Protein AF-A0A2D9C7H8-F1 (afdb_monomer_lite)

pLDDT: mean 94.59, std 5.29, range [63.66, 98.44]

Secondary structure (DSSP, 8-state):
--HHHHHHHHHHHHHHHSHHHHHHHHHHHHHHHHHT-GGG--SHHHHHHHHHHHHHHHHHHHHHHHHHHHHHHHHH-

Foldseek 3Di:
DDPVVVVVLVVVVVVCPDPVVVVVLVVLVVVLVVLPPCPPPDDPVSVVVSVVVNVVSVCSNCVVVVSVVVVVVVVVD

Structure (mmCIF, N/CA/C/O backbone):
data_AF-A0A2D9C7H8-F1
#
_entry.id   AF-A0A2D9C7H8-F1
#
loop_
_atom_site.group_PDB
_atom_site.id
_atom_site.type_symbol
_atom_site.label_atom_id
_atom_site.label_alt_id
_atom_site.label_comp_id
_atom_site.label_asym_id
_atom_site.label_entity_id
_atom_site.label_seq_id
_atom_site.pdbx_PDB_ins_code
_atom_site.Cartn_x
_atom_site.Cartn_y
_atom_site.Cartn_z
_atom_site.occupancy
_atom_site.B_iso_or_equiv
_atom_site.auth_seq_id
_atom_site.auth_comp_id
_atom_site.auth_asym_id
_atom_site.auth_atom_id
_atom_site.pdbx_PDB_model_num
ATOM 1 N N . MET A 1 1 ? 18.972 -11.994 -13.104 1.00 76.62 1 MET A N 1
ATOM 2 C CA . MET A 1 1 ? 17.511 -11.914 -12.909 1.00 76.62 1 MET A CA 1
ATOM 3 C C . MET A 1 1 ? 16.793 -12.351 -14.175 1.00 76.62 1 MET A C 1
ATOM 5 O O . MET A 1 1 ? 17.314 -12.082 -15.252 1.00 76.62 1 MET A O 1
ATOM 9 N N . ASP A 1 2 ? 15.656 -13.042 -14.065 1.00 89.44 2 ASP A N 1
ATOM 10 C CA . ASP A 1 2 ? 14.831 -13.369 -15.235 1.00 89.44 2 ASP A CA 1
ATOM 11 C C . ASP A 1 2 ? 14.165 -12.107 -15.820 1.00 89.44 2 ASP A C 1
ATOM 13 O O . ASP A 1 2 ? 13.834 -11.173 -15.085 1.00 89.44 2 ASP A O 1
ATOM 17 N N . LYS A 1 3 ? 13.981 -12.072 -17.144 1.00 92.81 3 LYS A N 1
ATOM 18 C CA . LYS A 1 3 ? 13.462 -10.915 -17.883 1.00 92.81 3 LYS A CA 1
ATOM 19 C C . LYS A 1 3 ? 12.025 -10.580 -17.489 1.00 92.81 3 LYS A C 1
ATOM 21 O O . LYS A 1 3 ? 11.698 -9.404 -17.365 1.00 92.81 3 LYS A O 1
ATOM 26 N N . GLU A 1 4 ? 11.182 -11.589 -17.268 1.00 94.62 4 GLU A N 1
ATOM 27 C CA . GLU A 1 4 ? 9.796 -11.374 -16.827 1.00 94.62 4 GLU A CA 1
ATOM 28 C C . GLU A 1 4 ? 9.750 -10.678 -15.462 1.00 94.62 4 GLU A C 1
ATOM 30 O O . GLU A 1 4 ? 8.978 -9.743 -15.248 1.00 94.62 4 GLU A O 1
ATOM 35 N N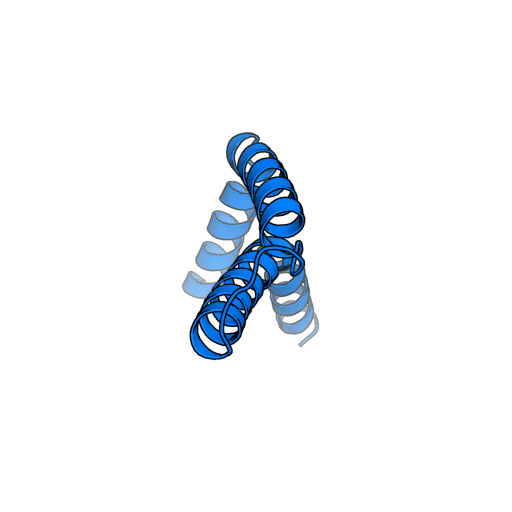 . LEU A 1 5 ? 10.640 -11.088 -14.559 1.00 93.44 5 LEU A N 1
ATOM 36 C CA . LEU A 1 5 ? 10.746 -10.530 -13.218 1.00 93.44 5 LEU A CA 1
ATOM 37 C C . LEU A 1 5 ? 11.286 -9.095 -13.229 1.00 93.44 5 LEU A C 1
ATOM 39 O O . LEU A 1 5 ? 10.779 -8.245 -12.501 1.00 93.44 5 LEU A O 1
ATOM 43 N N . GLN A 1 6 ? 12.259 -8.805 -14.093 1.00 93.94 6 GLN A N 1
ATOM 44 C CA . GLN A 1 6 ? 12.727 -7.440 -14.317 1.00 93.94 6 GLN A CA 1
ATOM 45 C C . GLN A 1 6 ? 11.588 -6.531 -14.800 1.00 93.94 6 GLN A C 1
ATOM 47 O O . GLN A 1 6 ? 11.329 -5.499 -14.183 1.00 93.94 6 GLN A O 1
ATOM 52 N N . THR A 1 7 ? 10.863 -6.936 -15.848 1.00 96.56 7 THR A N 1
ATOM 53 C CA . THR A 1 7 ? 9.735 -6.154 -16.377 1.00 96.56 7 THR A CA 1
ATOM 54 C C . THR A 1 7 ? 8.649 -5.945 -15.321 1.00 96.56 7 THR A C 1
ATOM 56 O O . THR A 1 7 ? 8.115 -4.846 -15.202 1.00 96.56 7 THR A O 1
ATOM 59 N N . TYR A 1 8 ? 8.357 -6.957 -14.501 1.00 96.31 8 TYR A N 1
ATOM 60 C CA . TYR A 1 8 ? 7.413 -6.823 -13.393 1.00 96.31 8 TYR A CA 1
ATOM 61 C C . TYR A 1 8 ? 7.783 -5.684 -12.429 1.00 96.31 8 TYR A C 1
ATOM 63 O O . TYR A 1 8 ? 6.915 -4.887 -12.068 1.00 96.31 8 TYR A O 1
ATOM 71 N N . TYR A 1 9 ? 9.051 -5.575 -12.020 1.00 96.56 9 TYR A N 1
ATOM 72 C CA . TYR A 1 9 ? 9.491 -4.505 -11.120 1.00 96.56 9 TYR A CA 1
ATOM 73 C C . TYR A 1 9 ? 9.566 -3.143 -11.813 1.00 96.56 9 TYR A C 1
ATOM 75 O O . TYR A 1 9 ? 9.165 -2.147 -11.216 1.00 96.56 9 TYR A O 1
ATOM 83 N N . GLU A 1 10 ? 10.002 -3.086 -13.072 1.00 95.56 10 GLU A N 1
ATOM 84 C CA . GLU A 1 10 ? 10.030 -1.846 -13.861 1.00 95.56 10 GLU A CA 1
ATOM 85 C C . GLU A 1 10 ? 8.627 -1.236 -14.010 1.00 95.56 10 GLU A C 1
ATOM 87 O O . GLU A 1 10 ? 8.422 -0.062 -13.689 1.00 95.56 10 GLU A O 1
ATOM 92 N N . GLU A 1 11 ? 7.635 -2.038 -14.409 1.00 97.94 11 GLU A N 1
ATOM 93 C CA . GLU A 1 11 ? 6.235 -1.606 -14.522 1.00 97.94 11 GLU A CA 1
ATOM 94 C C . GLU A 1 11 ? 5.665 -1.174 -13.165 1.00 97.94 11 GLU A C 1
ATOM 96 O O . GLU A 1 11 ? 4.967 -0.163 -13.039 1.00 97.94 11 GLU A O 1
ATOM 101 N N . ARG A 1 12 ? 6.010 -1.911 -12.107 1.00 96.38 12 ARG A N 1
ATOM 102 C CA . ARG A 1 12 ? 5.583 -1.600 -10.744 1.00 96.38 12 ARG A CA 1
ATOM 103 C C . ARG A 1 12 ? 6.155 -0.269 -10.256 1.00 96.38 12 ARG A C 1
ATOM 105 O O . ARG A 1 12 ? 5.406 0.542 -9.712 1.00 96.38 12 ARG A O 1
ATOM 112 N N . PHE A 1 13 ? 7.443 -0.013 -10.467 1.00 97.38 13 PHE A N 1
ATOM 113 C CA . PHE A 1 13 ? 8.076 1.253 -10.094 1.00 97.38 13 PHE A CA 1
ATOM 114 C C . PHE A 1 13 ? 7.581 2.415 -10.955 1.00 97.38 13 PHE A C 1
ATOM 116 O O . PHE A 1 13 ? 7.353 3.503 -10.425 1.00 97.38 13 PHE A O 1
ATOM 123 N N . SER A 1 14 ? 7.324 2.174 -12.242 1.00 98.00 14 SER A N 1
ATOM 124 C CA . SER A 1 14 ? 6.670 3.136 -13.133 1.00 98.00 14 SER A CA 1
ATOM 125 C C . SER A 1 14 ? 5.317 3.578 -12.563 1.00 98.00 14 SER A C 1
ATOM 127 O O . SER A 1 14 ? 5.108 4.771 -12.322 1.00 98.00 14 SER A O 1
ATOM 129 N N . MET A 1 15 ? 4.446 2.629 -12.201 1.00 97.69 15 MET A N 1
ATOM 130 C CA . MET A 1 15 ? 3.166 2.913 -11.543 1.00 97.69 15 MET A CA 1
ATOM 131 C C . MET A 1 15 ? 3.355 3.719 -10.248 1.00 97.69 15 MET A C 1
ATOM 133 O O . MET A 1 15 ? 2.715 4.759 -10.069 1.00 97.69 15 MET A O 1
ATOM 137 N N . MET A 1 16 ? 4.283 3.301 -9.382 1.00 96.94 16 MET A N 1
ATOM 138 C CA . MET A 1 16 ? 4.543 3.943 -8.085 1.00 96.94 16 MET A CA 1
ATOM 139 C C . MET A 1 16 ? 5.219 5.318 -8.179 1.00 96.94 16 MET A C 1
ATOM 141 O O . MET A 1 16 ? 5.279 6.049 -7.188 1.00 96.94 16 MET A O 1
ATOM 145 N N . SER A 1 17 ? 5.751 5.676 -9.347 1.00 96.56 17 SER A N 1
ATOM 146 C CA . SER A 1 17 ? 6.306 7.004 -9.629 1.00 96.56 17 SER A CA 1
ATOM 147 C C . SER A 1 17 ? 5.257 7.993 -10.143 1.00 96.56 17 SER A C 1
ATOM 149 O O . SER A 1 17 ? 5.504 9.198 -10.189 1.00 96.56 17 SER A O 1
ATOM 151 N N . SER A 1 18 ? 4.074 7.501 -10.520 1.00 98.00 18 SER A N 1
ATOM 152 C CA . SER A 1 18 ? 3.007 8.341 -11.049 1.00 98.00 18 SER A CA 1
ATOM 153 C C . SER A 1 18 ? 2.443 9.289 -9.983 1.00 98.00 18 SER A C 1
ATOM 155 O O . SER A 1 18 ? 2.354 8.961 -8.794 1.00 98.00 18 SER A O 1
ATOM 157 N N . LYS A 1 19 ? 1.976 10.466 -10.422 1.00 97.81 19 LYS A N 1
ATOM 158 C CA . LYS A 1 19 ? 1.242 11.393 -9.547 1.00 97.81 19 LYS A CA 1
ATOM 159 C C . LYS A 1 19 ? 0.019 10.720 -8.913 1.00 97.81 19 LYS A C 1
ATOM 161 O O . LYS A 1 19 ? -0.207 10.890 -7.722 1.00 97.81 19 LYS A O 1
ATOM 166 N N . GLY A 1 20 ? -0.719 9.922 -9.686 1.00 98.12 20 GLY A N 1
ATOM 167 C CA . GLY A 1 20 ? -1.907 9.221 -9.193 1.00 98.12 20 GLY A CA 1
ATOM 168 C C . GLY A 1 20 ? -1.606 8.270 -8.034 1.00 98.12 20 GLY A C 1
ATOM 169 O O . GLY A 1 20 ? -2.390 8.195 -7.097 1.00 98.12 20 GLY A O 1
ATOM 170 N N . TYR A 1 21 ? -0.449 7.601 -8.040 1.00 97.81 21 TYR A N 1
ATOM 171 C CA . TYR A 1 21 ? -0.035 6.771 -6.908 1.00 97.81 21 TYR A CA 1
ATOM 172 C C . TYR A 1 21 ? 0.291 7.598 -5.657 1.00 97.81 21 TYR A C 1
ATOM 174 O O . TYR A 1 21 ? -0.030 7.192 -4.545 1.00 97.81 21 TYR A O 1
ATOM 182 N N . THR A 1 22 ? 0.892 8.777 -5.822 1.00 97.19 22 THR A N 1
ATOM 183 C CA . THR A 1 22 ? 1.160 9.690 -4.695 1.00 97.19 22 THR A CA 1
ATOM 184 C C . THR A 1 22 ? -0.139 10.232 -4.093 1.00 97.19 22 THR A C 1
ATOM 186 O O . THR A 1 22 ? -0.282 10.287 -2.871 1.00 97.19 22 THR A O 1
ATOM 189 N N . ASP A 1 23 ? -1.101 10.586 -4.946 1.00 98.44 23 ASP A N 1
ATOM 190 C CA . ASP A 1 23 ? -2.429 11.022 -4.513 1.00 98.44 23 ASP A CA 1
ATOM 191 C C . ASP A 1 23 ? -3.148 9.872 -3.773 1.00 98.44 23 ASP A C 1
ATOM 193 O O . ASP A 1 23 ? -3.622 10.067 -2.658 1.00 98.44 23 ASP A O 1
ATOM 197 N N . LEU A 1 24 ? -3.086 8.640 -4.300 1.00 98.12 24 LEU A N 1
ATOM 198 C CA . LEU A 1 24 ? -3.604 7.442 -3.628 1.00 98.12 24 LEU A CA 1
ATOM 199 C C . LEU A 1 24 ? -2.976 7.223 -2.242 1.00 98.12 24 LEU A C 1
ATOM 201 O O . LEU A 1 24 ? -3.683 6.884 -1.299 1.00 98.12 24 LEU A O 1
ATOM 205 N N . LEU A 1 25 ? -1.659 7.402 -2.092 1.00 98.00 25 LEU A N 1
ATOM 206 C CA . LEU A 1 25 ? -1.009 7.278 -0.782 1.00 98.00 25 LEU A CA 1
ATOM 207 C C . LEU A 1 25 ? -1.505 8.338 0.211 1.00 98.00 25 LEU A C 1
ATOM 209 O O . LEU A 1 25 ? -1.638 8.037 1.394 1.00 98.00 25 LEU A O 1
ATOM 213 N N . THR A 1 26 ? -1.823 9.545 -0.262 1.00 98.06 26 THR A N 1
ATOM 214 C CA . THR A 1 26 ? -2.417 10.601 0.573 1.00 98.06 26 THR A CA 1
ATOM 215 C C . THR A 1 26 ? -3.814 10.203 1.061 1.00 98.06 26 THR A C 1
ATOM 217 O O . THR A 1 26 ? -4.132 10.361 2.243 1.00 98.06 26 THR A O 1
ATOM 220 N N . ASP A 1 27 ? -4.626 9.618 0.179 1.00 98.31 27 ASP A N 1
ATOM 221 C CA . ASP A 1 27 ? -5.946 9.095 0.539 1.00 98.31 27 ASP A CA 1
ATOM 222 C C . ASP A 1 27 ? -5.832 7.938 1.547 1.00 98.31 27 ASP A C 1
ATOM 224 O O . ASP A 1 27 ? -6.565 7.891 2.534 1.00 98.31 27 ASP A O 1
ATOM 228 N N . VAL A 1 28 ? -4.869 7.030 1.350 1.00 98.25 28 VAL A N 1
ATOM 229 C CA . VAL A 1 28 ? -4.607 5.905 2.263 1.00 98.25 28 VAL A CA 1
ATOM 230 C C . VAL A 1 28 ? -4.213 6.387 3.661 1.00 98.25 28 VAL A C 1
ATOM 232 O O . VAL A 1 28 ? -4.730 5.850 4.639 1.00 98.25 28 VAL A O 1
ATOM 235 N N . GLU A 1 29 ? -3.343 7.393 3.781 1.00 97.75 29 GLU A N 1
ATOM 236 C CA . GLU A 1 29 ? -2.982 7.977 5.084 1.00 97.75 29 GLU A CA 1
ATOM 237 C C . GLU A 1 29 ? -4.213 8.579 5.777 1.00 97.75 29 GLU A C 1
AT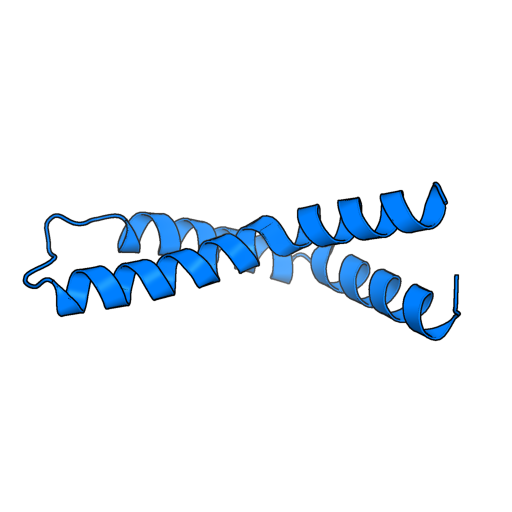OM 239 O O . GLU A 1 29 ? -4.466 8.292 6.948 1.00 97.75 29 GLU A O 1
ATOM 244 N N . THR A 1 30 ? -5.055 9.302 5.032 1.00 97.50 30 THR A N 1
ATOM 245 C CA . THR A 1 30 ? -6.320 9.846 5.556 1.00 97.50 30 THR A CA 1
ATOM 246 C C . THR A 1 30 ? -7.241 8.730 6.068 1.00 97.50 30 THR A C 1
ATOM 248 O O . THR A 1 30 ? -7.780 8.807 7.173 1.00 97.50 30 THR A O 1
ATOM 251 N N . MET A 1 31 ? -7.388 7.639 5.309 1.00 96.06 31 MET A N 1
ATOM 252 C CA . MET A 1 31 ? -8.196 6.487 5.723 1.00 96.06 31 MET A CA 1
ATOM 253 C C . MET A 1 31 ? -7.647 5.805 6.983 1.00 96.06 31 MET A C 1
ATOM 255 O O . MET A 1 31 ? -8.429 5.365 7.829 1.00 96.06 31 MET A O 1
ATOM 259 N N . ILE A 1 32 ? -6.322 5.700 7.121 1.00 96.69 32 ILE A N 1
ATOM 260 C CA . ILE A 1 32 ? -5.680 5.145 8.320 1.00 96.69 32 ILE A CA 1
ATOM 261 C C . ILE A 1 32 ? -6.022 6.002 9.540 1.00 96.69 32 ILE A C 1
ATOM 263 O O . ILE A 1 32 ? -6.437 5.454 10.564 1.00 96.69 32 ILE A O 1
ATOM 267 N N . GLU A 1 33 ? -5.891 7.325 9.436 1.00 94.50 33 GLU A N 1
ATOM 268 C CA . GLU A 1 33 ? -6.210 8.259 10.521 1.00 94.50 33 GLU A CA 1
ATOM 269 C C . GLU A 1 33 ? -7.672 8.134 10.969 1.00 94.50 33 GLU A C 1
ATOM 271 O O . GLU A 1 33 ? -7.949 7.981 12.162 1.00 94.50 33 GLU A O 1
ATOM 276 N N . GLU A 1 34 ? -8.611 8.103 10.021 1.00 91.69 34 GLU A N 1
ATOM 277 C CA . GLU A 1 34 ? -10.035 7.932 10.318 1.00 91.69 34 GLU A CA 1
ATOM 278 C C . GLU A 1 34 ? -10.342 6.597 11.007 1.00 91.69 34 GLU A C 1
ATOM 280 O O . GLU A 1 34 ? -11.142 6.531 11.947 1.00 91.69 34 GLU A O 1
ATOM 285 N N . ARG A 1 35 ? -9.750 5.499 10.519 1.00 89.69 35 ARG A N 1
ATOM 286 C CA . ARG A 1 35 ? -10.058 4.143 11.000 1.00 89.69 35 ARG A CA 1
ATOM 287 C C . ARG A 1 35 ? -9.388 3.818 12.329 1.00 89.69 35 ARG A C 1
ATOM 289 O O . ARG A 1 35 ? -9.955 3.032 13.088 1.00 89.69 35 ARG A O 1
ATOM 296 N N . ASN A 1 36 ? -8.263 4.460 12.643 1.00 89.81 36 ASN A N 1
ATOM 297 C CA . ASN A 1 36 ? -7.596 4.344 13.941 1.00 89.81 36 ASN A CA 1
ATOM 298 C C . ASN A 1 36 ? -8.378 4.982 15.099 1.00 89.81 36 ASN A C 1
ATOM 300 O O . ASN A 1 36 ? -8.043 4.746 16.261 1.00 89.81 36 ASN A O 1
ATOM 304 N N . ASN A 1 37 ? -9.433 5.758 14.832 1.00 87.38 37 ASN A N 1
ATOM 305 C CA . ASN A 1 37 ? -10.290 6.271 15.895 1.00 87.38 37 ASN A CA 1
ATOM 306 C C . ASN A 1 37 ? -11.165 5.157 16.500 1.00 87.38 37 ASN A C 1
ATOM 308 O O . ASN A 1 37 ? -12.252 4.844 16.007 1.00 87.38 37 ASN A O 1
ATOM 312 N N . LEU A 1 38 ? -10.697 4.591 17.614 1.00 86.62 38 LEU A N 1
ATOM 313 C CA . LEU A 1 38 ? -11.380 3.508 18.320 1.00 86.62 38 LEU A CA 1
ATOM 314 C C . LEU A 1 38 ? -12.550 3.970 19.198 1.00 86.62 38 LEU A C 1
ATOM 316 O O . LEU A 1 38 ? -13.350 3.124 19.588 1.00 86.62 38 LEU A O 1
ATOM 320 N N . MET A 1 39 ? -12.696 5.271 19.482 1.00 88.06 39 MET A N 1
ATOM 321 C CA . MET A 1 39 ? -13.717 5.786 20.414 1.00 88.06 39 MET A CA 1
ATOM 322 C C . MET 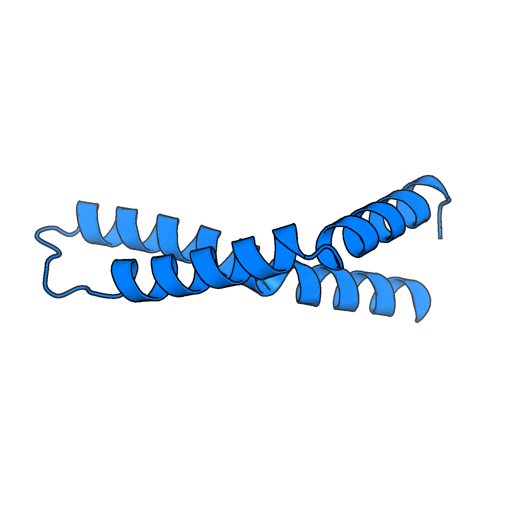A 1 39 ? -15.151 5.457 19.983 1.00 88.06 39 MET A C 1
ATOM 324 O O . MET A 1 39 ? -16.038 5.347 20.823 1.00 88.06 39 MET A O 1
ATOM 328 N N . ALA A 1 40 ? -15.379 5.299 18.679 1.00 82.50 40 ALA A N 1
ATOM 329 C CA . ALA A 1 40 ? -16.681 4.956 18.118 1.00 82.50 40 ALA A CA 1
ATOM 330 C C . ALA A 1 40 ? -16.943 3.440 18.039 1.00 82.50 40 ALA A C 1
ATOM 332 O O . ALA A 1 40 ? -18.022 3.051 17.605 1.00 82.50 40 ALA A O 1
ATOM 333 N N . THR A 1 41 ? -15.980 2.595 18.424 1.00 91.12 41 THR A N 1
ATOM 334 C CA . THR A 1 41 ? -16.081 1.134 18.285 1.00 91.12 41 THR A CA 1
ATOM 335 C C . THR A 1 41 ? -17.005 0.565 19.354 1.00 91.12 41 THR A C 1
ATOM 337 O O . THR A 1 41 ? -16.735 0.695 20.547 1.00 91.12 41 THR A O 1
ATOM 340 N N . GLN A 1 42 ? -18.089 -0.085 18.936 1.00 93.31 42 GLN A N 1
ATOM 341 C CA . GLN A 1 42 ? -19.162 -0.518 19.838 1.00 93.31 42 GLN A CA 1
ATOM 342 C C . GLN A 1 42 ? -19.078 -2.000 20.214 1.00 93.31 42 GLN A C 1
ATOM 344 O O . GLN A 1 42 ? -19.768 -2.450 21.127 1.00 93.31 42 GLN A O 1
ATOM 349 N N . SER A 1 43 ? -18.253 -2.777 19.511 1.00 96.00 43 SER A N 1
ATOM 350 C CA . SER A 1 43 ? -18.142 -4.218 19.724 1.00 96.00 43 SER A CA 1
ATOM 351 C C . SER A 1 43 ? -16.758 -4.767 19.385 1.00 96.00 43 SER A C 1
ATOM 353 O O . SER A 1 43 ? -15.969 -4.154 18.665 1.00 96.00 43 SER A O 1
ATOM 355 N N . LEU A 1 44 ? -16.483 -5.974 19.882 1.00 95.44 44 LEU A N 1
ATOM 356 C CA . LEU A 1 44 ? -15.271 -6.720 19.547 1.00 95.44 44 LEU A CA 1
ATOM 357 C C . LEU A 1 44 ? -15.226 -7.116 18.061 1.00 95.44 44 LEU A C 1
ATOM 359 O O . LEU A 1 44 ? -14.158 -7.118 17.455 1.00 95.44 44 LEU A O 1
ATOM 363 N N . GLU A 1 45 ? -16.378 -7.421 17.462 1.00 96.62 45 GLU A N 1
ATOM 364 C CA . GLU A 1 45 ? -16.480 -7.723 16.031 1.00 96.62 45 GLU A CA 1
ATOM 365 C C . GLU A 1 45 ? -16.086 -6.508 15.182 1.00 96.62 45 GLU A C 1
ATOM 367 O O . GLU A 1 45 ? -15.249 -6.623 14.286 1.00 96.62 45 GLU A O 1
ATOM 372 N N . GLU A 1 46 ? -16.604 -5.325 15.523 1.00 94.00 46 GLU A N 1
ATOM 373 C CA . GLU A 1 46 ? -16.247 -4.077 14.845 1.00 94.00 46 GLU A CA 1
ATOM 374 C C . GLU A 1 46 ? -14.754 -3.751 15.008 1.00 94.00 46 GLU A C 1
ATOM 376 O O . GLU A 1 46 ? -14.104 -3.324 14.052 1.00 94.00 46 GLU A O 1
ATOM 381 N N . LEU A 1 47 ? -14.181 -4.013 16.189 1.00 95.06 47 LEU A N 1
ATOM 382 C CA . LEU A 1 47 ? -12.746 -3.852 16.428 1.00 95.06 47 LEU A CA 1
ATOM 383 C C . LEU A 1 47 ? -11.914 -4.738 15.491 1.00 95.06 47 LEU A C 1
ATOM 385 O O . LEU A 1 47 ? -10.963 -4.264 14.869 1.00 95.06 47 LEU A O 1
ATOM 389 N N . HIS A 1 48 ? -12.262 -6.021 15.374 1.00 95.94 48 HIS A N 1
ATOM 390 C CA . HIS A 1 48 ? -11.554 -6.949 14.492 1.00 95.94 48 HIS A CA 1
ATOM 391 C C . HIS A 1 48 ? -11.718 -6.589 13.016 1.00 95.94 48 HIS A C 1
ATOM 393 O O . HIS A 1 48 ? -10.748 -6.664 12.260 1.00 95.94 48 HIS A O 1
ATOM 399 N N . PHE A 1 49 ? -12.908 -6.139 12.619 1.00 94.38 49 PHE A N 1
ATOM 400 C CA . PHE A 1 49 ? -13.156 -5.653 11.269 1.00 94.38 49 PHE A CA 1
ATOM 401 C C . PHE A 1 49 ? -12.267 -4.447 10.932 1.00 94.38 49 PHE A C 1
ATOM 403 O O . PHE A 1 49 ? -11.562 -4.461 9.923 1.00 94.38 49 PHE A O 1
ATOM 410 N N . ARG A 1 50 ? -12.216 -3.440 11.815 1.00 94.19 50 ARG A N 1
ATOM 411 C CA . ARG A 1 50 ? -11.342 -2.263 11.663 1.00 94.19 50 ARG A CA 1
ATOM 412 C C . ARG A 1 50 ? -9.866 -2.643 11.618 1.00 94.19 50 ARG A C 1
ATOM 414 O O . ARG A 1 50 ? -9.129 -2.103 10.798 1.00 94.19 50 ARG A O 1
ATOM 421 N N . LYS A 1 51 ? -9.438 -3.601 12.448 1.00 95.19 51 LYS A N 1
ATOM 422 C CA . LYS A 1 51 ? -8.061 -4.111 12.431 1.00 95.19 51 LYS A CA 1
ATOM 423 C C . LYS A 1 51 ? -7.693 -4.688 11.061 1.00 95.19 51 LYS A C 1
ATOM 425 O O . LYS A 1 51 ? -6.673 -4.302 10.509 1.00 95.19 51 LYS A O 1
ATOM 430 N N . GLY A 1 52 ? -8.551 -5.526 10.478 1.00 96.44 52 GLY A N 1
ATOM 431 C CA . GLY A 1 5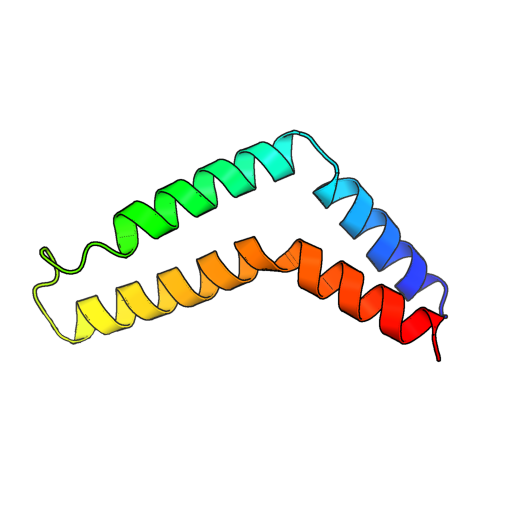2 ? -8.314 -6.072 9.138 1.00 96.44 52 GLY A CA 1
ATOM 432 C C . GLY A 1 52 ? -8.242 -4.992 8.051 1.00 96.44 52 GLY A C 1
ATOM 433 O O . GLY A 1 52 ? -7.414 -5.078 7.147 1.00 96.44 52 GLY A O 1
ATOM 434 N N . GLN A 1 53 ? -9.060 -3.939 8.155 1.00 96.00 53 GLN A N 1
ATOM 435 C CA . GLN A 1 53 ? -8.975 -2.791 7.243 1.00 96.00 53 GLN A CA 1
ATOM 436 C C . GLN A 1 53 ? -7.634 -2.059 7.372 1.00 96.00 53 GLN A C 1
ATOM 438 O O . GLN A 1 53 ? -6.995 -1.768 6.362 1.00 96.00 53 GLN A O 1
ATOM 443 N N . LEU A 1 54 ? -7.194 -1.786 8.603 1.00 96.88 54 LEU A N 1
ATOM 444 C CA . LEU A 1 54 ? -5.913 -1.134 8.877 1.00 96.88 54 LEU A CA 1
ATOM 445 C C . LEU A 1 54 ? -4.726 -1.975 8.395 1.00 96.88 54 LEU A C 1
ATOM 447 O O . LEU A 1 54 ? -3.796 -1.414 7.821 1.00 96.88 54 LEU A O 1
ATOM 451 N N . ASP A 1 55 ? -4.775 -3.301 8.551 1.00 97.88 55 ASP A N 1
ATOM 452 C CA . ASP A 1 55 ? -3.729 -4.209 8.068 1.00 97.88 55 ASP A CA 1
ATOM 453 C C . ASP A 1 55 ? -3.532 -4.069 6.544 1.00 97.88 55 ASP A C 1
ATOM 455 O O . ASP A 1 55 ? -2.404 -3.926 6.065 1.00 97.88 55 ASP A O 1
ATOM 459 N N . VAL A 1 56 ? -4.627 -4.020 5.773 1.00 98.12 56 VAL A N 1
ATOM 460 C CA . VAL A 1 56 ? -4.571 -3.824 4.312 1.00 98.12 56 VAL A CA 1
ATOM 461 C C . VAL A 1 56 ? -4.080 -2.421 3.947 1.00 98.12 56 VAL A C 1
ATOM 463 O O . VAL A 1 56 ? -3.237 -2.280 3.061 1.00 98.12 56 VAL A O 1
ATOM 466 N N . LEU A 1 57 ? -4.565 -1.377 4.626 1.00 98.06 57 LEU A N 1
ATOM 467 C CA . LEU A 1 57 ? -4.135 0.002 4.363 1.00 98.06 57 LEU A CA 1
ATOM 468 C C . LEU A 1 57 ? -2.638 0.190 4.645 1.00 98.06 57 LEU A C 1
ATOM 470 O O . LEU A 1 57 ? -1.926 0.795 3.844 1.00 98.06 57 LEU A O 1
ATOM 474 N N . HIS A 1 58 ? -2.130 -0.385 5.737 1.00 98.00 58 HIS A N 1
ATOM 475 C CA . HIS A 1 58 ? -0.703 -0.376 6.046 1.00 98.00 58 HIS A CA 1
ATOM 476 C C . HIS A 1 58 ? 0.125 -1.166 5.030 1.00 98.00 58 HIS A C 1
ATOM 478 O O . HIS A 1 58 ? 1.235 -0.744 4.689 1.00 98.00 58 HIS A O 1
ATOM 484 N N . TRP A 1 59 ? -0.403 -2.268 4.498 1.00 98.00 59 TRP A N 1
ATOM 485 C CA . TRP A 1 59 ? 0.248 -2.988 3.407 1.00 98.00 59 TRP A CA 1
ATOM 486 C C . TRP A 1 59 ? 0.358 -2.127 2.139 1.00 98.00 59 TRP A C 1
ATOM 488 O O . TRP A 1 59 ? 1.449 -2.008 1.586 1.00 98.00 59 TRP A O 1
ATOM 498 N N . ILE A 1 60 ? -0.717 -1.444 1.723 1.00 97.62 60 ILE A N 1
ATOM 499 C CA . ILE A 1 60 ? -0.688 -0.526 0.566 1.00 97.62 60 ILE A CA 1
ATOM 500 C C . ILE A 1 60 ? 0.326 0.599 0.798 1.00 97.62 60 ILE A C 1
ATOM 502 O O . ILE A 1 60 ? 1.178 0.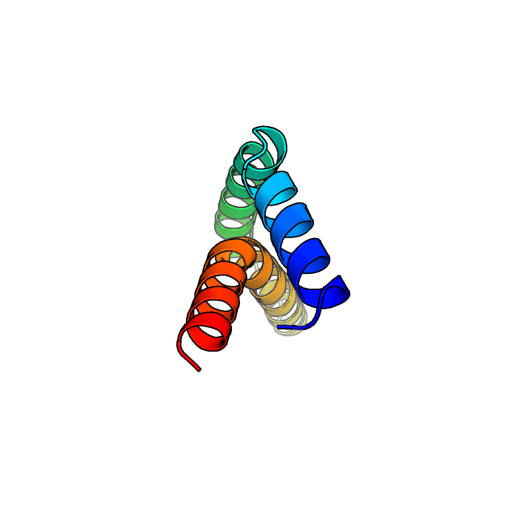859 -0.052 1.00 97.62 60 ILE A O 1
ATOM 506 N N . ARG A 1 61 ? 0.282 1.223 1.979 1.00 97.69 61 ARG A N 1
ATOM 507 C CA . ARG A 1 61 ? 1.199 2.294 2.385 1.00 97.69 61 ARG A CA 1
ATOM 508 C C . ARG A 1 61 ? 2.671 1.886 2.263 1.00 97.69 61 ARG A C 1
ATOM 510 O O . ARG A 1 61 ? 3.510 2.684 1.856 1.00 97.69 61 ARG A O 1
ATOM 517 N N . THR A 1 62 ? 2.994 0.647 2.626 1.00 97.25 62 THR A N 1
ATOM 518 C CA . THR A 1 62 ? 4.375 0.135 2.647 1.00 97.25 62 THR A CA 1
ATOM 519 C C . THR A 1 62 ? 4.792 -0.562 1.353 1.00 97.25 62 THR A C 1
ATOM 521 O O . THR A 1 62 ? 5.966 -0.895 1.192 1.00 97.25 62 THR A O 1
ATOM 524 N N . LEU A 1 63 ? 3.872 -0.727 0.398 1.00 97.56 63 LEU A N 1
ATOM 525 C CA . LEU A 1 63 ? 4.066 -1.521 -0.812 1.00 97.56 63 LEU A CA 1
ATOM 526 C C . LEU A 1 63 ? 5.293 -1.102 -1.623 1.00 97.56 63 LEU A C 1
ATOM 528 O O . LEU A 1 63 ? 6.029 -1.962 -2.106 1.00 97.56 63 LEU A O 1
ATOM 532 N N . LYS A 1 64 ? 5.519 0.209 -1.766 1.00 96.56 64 LYS A N 1
ATOM 533 C CA . LYS A 1 64 ? 6.661 0.750 -2.512 1.00 96.56 64 LYS A CA 1
ATOM 534 C C . LYS A 1 64 ? 7.983 0.344 -1.873 1.00 96.56 64 LYS A C 1
ATOM 536 O O . LYS A 1 64 ? 8.789 -0.305 -2.529 1.00 96.56 64 LYS A O 1
ATOM 541 N N . LYS A 1 65 ? 8.134 0.629 -0.579 1.00 96.75 65 LYS A N 1
ATOM 542 C CA . LYS A 1 65 ? 9.326 0.280 0.197 1.00 96.75 65 LYS A CA 1
ATOM 543 C C . LYS A 1 65 ? 9.621 -1.221 0.134 1.00 96.75 65 LYS A C 1
ATOM 545 O O . LYS A 1 65 ? 10.741 -1.607 -0.163 1.00 96.75 65 LYS A O 1
ATOM 550 N N . LEU A 1 66 ? 8.607 -2.065 0.340 1.00 96.88 66 LEU A N 1
ATOM 551 C CA . LEU A 1 66 ? 8.765 -3.523 0.259 1.00 96.88 66 LEU A CA 1
ATOM 552 C C . LEU A 1 66 ? 9.219 -3.985 -1.135 1.00 96.88 66 LEU A C 1
ATOM 554 O O . LEU A 1 66 ? 9.958 -4.956 -1.258 1.00 96.88 66 LEU A O 1
ATOM 558 N N . SER A 1 67 ? 8.772 -3.295 -2.187 1.00 96.56 67 SER A N 1
ATOM 559 C CA . SER A 1 67 ? 9.164 -3.607 -3.565 1.00 96.56 67 SER A CA 1
ATOM 560 C C . SER A 1 67 ? 10.606 -3.183 -3.853 1.00 96.56 67 SER A C 1
ATOM 562 O O . SER A 1 67 ? 11.321 -3.913 -4.530 1.00 96.56 67 SER A O 1
ATOM 564 N N . GLU A 1 68 ? 11.034 -2.030 -3.331 1.00 96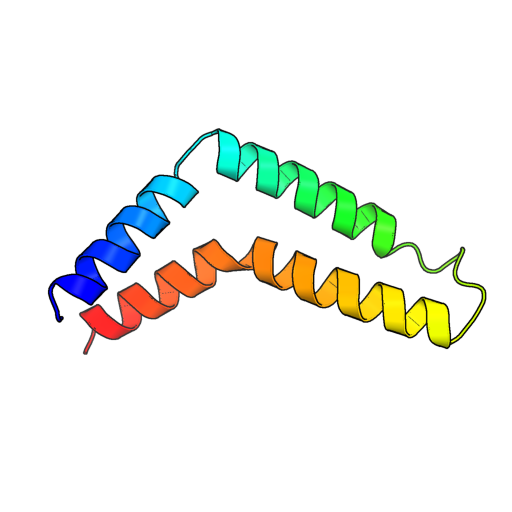.56 68 GLU A N 1
ATOM 565 C CA . GLU A 1 68 ? 12.415 -1.535 -3.425 1.00 96.56 68 GLU A CA 1
ATOM 566 C C . GLU A 1 68 ? 13.382 -2.464 -2.677 1.00 96.56 68 GLU A C 1
ATOM 568 O O . GLU A 1 68 ? 14.358 -2.921 -3.262 1.00 96.56 68 GLU A O 1
ATOM 573 N N . GLU A 1 69 ? 13.062 -2.838 -1.435 1.00 96.75 69 GLU A N 1
ATOM 574 C CA . GLU A 1 69 ? 13.878 -3.758 -0.628 1.00 96.75 69 GLU A CA 1
ATOM 575 C C . GLU A 1 69 ? 14.028 -5.134 -1.295 1.00 96.75 69 GLU A C 1
ATOM 577 O O . GLU A 1 69 ? 15.131 -5.679 -1.351 1.00 96.75 69 GLU A O 1
ATOM 582 N N . ALA A 1 70 ? 12.938 -5.691 -1.834 1.00 95.56 70 ALA A N 1
ATOM 583 C CA . ALA A 1 70 ? 12.979 -6.969 -2.541 1.00 95.56 70 ALA A CA 1
ATOM 584 C C . ALA A 1 70 ? 13.829 -6.890 -3.822 1.00 95.56 70 ALA A C 1
ATOM 586 O O . ALA A 1 70 ? 14.612 -7.795 -4.105 1.00 95.56 70 ALA A O 1
ATOM 587 N N . TRP A 1 71 ? 13.714 -5.793 -4.576 1.00 95.50 71 TRP A N 1
ATOM 588 C CA . TRP A 1 71 ? 14.520 -5.557 -5.773 1.00 95.50 71 TRP A CA 1
ATOM 589 C C . TRP A 1 71 ? 16.012 -5.408 -5.459 1.00 95.50 71 TRP A C 1
ATOM 591 O O . TRP A 1 71 ? 16.854 -5.977 -6.154 1.00 95.50 71 TRP A O 1
ATOM 601 N N . GLU A 1 72 ? 16.356 -4.655 -4.413 1.00 94.81 72 GLU A N 1
ATOM 602 C CA . GLU A 1 72 ? 17.740 -4.476 -3.970 1.00 94.81 72 GLU A CA 1
ATOM 603 C C . GLU A 1 72 ? 18.367 -5.799 -3.527 1.00 94.81 72 GLU A C 1
ATOM 605 O O . GLU A 1 72 ? 19.480 -6.109 -3.944 1.00 94.81 72 GLU A O 1
ATOM 610 N N . GLN A 1 73 ? 17.651 -6.605 -2.736 1.00 93.69 73 GLN A N 1
ATOM 611 C CA . GLN A 1 73 ? 18.123 -7.925 -2.304 1.00 93.69 73 GLN A CA 1
ATOM 612 C C . GLN A 1 73 ? 18.472 -8.811 -3.500 1.00 93.69 73 GLN A C 1
ATOM 614 O O . GLN A 1 73 ? 19.572 -9.344 -3.561 1.00 93.69 73 GLN A O 1
ATOM 619 N N . MET A 1 74 ? 17.592 -8.879 -4.499 1.00 91.25 74 MET A N 1
ATOM 620 C CA . MET A 1 74 ? 17.808 -9.704 -5.690 1.00 91.25 74 MET A CA 1
ATOM 621 C C . MET A 1 74 ? 18.949 -9.230 -6.601 1.00 91.25 74 MET A C 1
ATOM 623 O O . MET A 1 74 ? 19.430 -10.011 -7.417 1.00 91.25 74 MET A O 1
ATOM 627 N N . ASN A 1 75 ? 19.333 -7.952 -6.535 1.00 87.75 75 ASN A N 1
ATOM 628 C CA . ASN A 1 75 ? 20.469 -7.416 -7.297 1.00 87.75 75 ASN A CA 1
ATOM 629 C C . ASN A 1 75 ? 21.796 -7.508 -6.537 1.00 87.75 75 ASN A C 1
ATOM 631 O O . ASN A 1 75 ? 22.855 -7.368 -7.147 1.00 87.75 75 ASN A O 1
ATOM 635 N N . ASN A 1 76 ? 21.730 -7.687 -5.218 1.00 87.38 76 ASN A N 1
ATOM 636 C CA . ASN A 1 76 ? 22.888 -7.873 -4.350 1.00 87.38 76 ASN A CA 1
ATOM 637 C C . ASN A 1 76 ? 23.254 -9.361 -4.158 1.00 87.38 76 ASN A C 1
ATOM 639 O O . ASN A 1 76 ? 24.288 -9.646 -3.552 1.00 87.38 76 ASN A O 1
ATOM 643 N N . GLU A 1 77 ? 22.421 -10.279 -4.657 1.00 63.66 77 GLU A N 1
ATOM 644 C CA . GLU A 1 77 ? 22.681 -11.722 -4.811 1.00 63.66 77 GLU A CA 1
ATOM 645 C C . GLU A 1 77 ? 23.358 -12.044 -6.154 1.00 63.66 77 GLU A C 1
ATOM 647 O O . GLU A 1 77 ? 24.287 -12.887 -6.146 1.00 63.66 77 GLU A O 1
#

Radius of gyration: 16.55 Å; chains: 1; bounding box: 42×25×38 Å

Sequence (77 aa):
MDKELQTYYEERFSMMSSKGYTDLLTDVETMIEERNNLMATQSLEELHFRKGQLDVLHWIRTLKKLSEEAWEQMNNE